Protein AF-A0A1C4U224-F1 (afdb_monomer)

Sequence (109 aa):
MACMLPIEDDALLGIRRSAVYRTAVWLARLANLVLLPVVVWGIVSVAQIAPTLPQPVFMGAWAVGCVTLVPAVVLFYRSGISFGRRGLTWVTDERVGNAVLRDVFWLRR

Structure (mmCIF, N/CA/C/O backbone):
data_AF-A0A1C4U224-F1
#
_entry.id   AF-A0A1C4U224-F1
#
loop_
_atom_site.group_PDB
_atom_site.id
_atom_site.type_symbol
_atom_site.label_atom_id
_atom_site.label_alt_id
_atom_site.label_comp_id
_atom_site.label_asym_id
_atom_site.label_entity_id
_atom_site.label_seq_id
_atom_site.pdbx_PDB_ins_code
_atom_site.Cartn_x
_atom_site.Cartn_y
_atom_site.Cartn_z
_atom_site.occupancy
_atom_site.B_iso_or_equiv
_atom_site.auth_seq_id
_atom_site.auth_comp_id
_atom_site.auth_asym_id
_atom_site.auth_atom_id
_atom_site.pdbx_PDB_model_num
ATOM 1 N N . MET A 1 1 ? 8.396 5.737 27.855 1.00 41.69 1 MET A N 1
ATOM 2 C CA . MET A 1 1 ? 8.343 4.554 26.971 1.00 41.69 1 MET A CA 1
ATOM 3 C C . MET A 1 1 ? 6.983 3.913 27.208 1.00 41.69 1 MET A C 1
ATOM 5 O O . MET A 1 1 ? 6.804 3.270 28.230 1.00 41.69 1 MET A O 1
ATOM 9 N N . ALA A 1 2 ? 5.978 4.242 26.392 1.00 41.16 2 ALA A N 1
ATOM 10 C CA . ALA A 1 2 ? 4.634 3.697 26.579 1.00 41.16 2 ALA A CA 1
ATOM 11 C C . ALA A 1 2 ? 4.631 2.260 26.048 1.00 41.16 2 ALA A C 1
ATOM 13 O O . ALA A 1 2 ? 4.871 2.043 24.861 1.00 41.16 2 ALA A O 1
ATOM 14 N N . CYS A 1 3 ? 4.443 1.293 26.943 1.00 49.09 3 CYS A N 1
ATOM 15 C CA . CYS A 1 3 ? 4.245 -0.098 26.569 1.00 49.09 3 CYS A CA 1
ATOM 16 C C . CYS A 1 3 ? 2.920 -0.169 25.798 1.00 49.09 3 CYS A C 1
ATOM 18 O O . CYS A 1 3 ? 1.870 0.141 26.359 1.00 49.09 3 CYS A O 1
ATOM 20 N N . MET A 1 4 ? 2.969 -0.475 24.501 1.00 56.19 4 MET A N 1
ATOM 21 C CA . MET A 1 4 ? 1.761 -0.768 23.731 1.00 56.19 4 MET A CA 1
ATOM 22 C C . MET A 1 4 ? 1.127 -2.012 24.344 1.00 56.19 4 MET A C 1
ATOM 24 O O . MET A 1 4 ? 1.725 -3.085 24.301 1.00 56.19 4 MET A O 1
ATOM 28 N N . LEU A 1 5 ? -0.047 -1.857 24.952 1.00 57.91 5 LEU A N 1
ATOM 29 C CA . LEU A 1 5 ? -0.824 -3.007 25.391 1.00 57.91 5 LEU A CA 1
ATOM 30 C C . LEU A 1 5 ? -1.227 -3.805 24.142 1.00 57.91 5 LEU A C 1
ATOM 32 O O . LEU A 1 5 ? -1.706 -3.190 23.181 1.00 57.91 5 LEU A O 1
ATOM 36 N N . PRO A 1 6 ? -0.998 -5.129 24.124 1.00 62.34 6 PRO A N 1
ATOM 37 C CA . PRO A 1 6 ? -1.362 -5.963 22.989 1.00 62.34 6 PRO A CA 1
ATOM 38 C C . PRO A 1 6 ? -2.868 -5.855 22.745 1.00 62.34 6 PRO A C 1
ATOM 40 O O . PRO A 1 6 ? -3.661 -5.891 23.687 1.00 62.34 6 PRO A O 1
ATOM 43 N N . ILE A 1 7 ? -3.258 -5.688 21.482 1.00 65.50 7 ILE A N 1
ATOM 44 C CA . ILE A 1 7 ? -4.676 -5.656 21.112 1.00 65.50 7 ILE A CA 1
ATOM 45 C C . ILE A 1 7 ? -5.231 -7.074 21.268 1.00 65.50 7 ILE A C 1
ATOM 47 O O . ILE A 1 7 ? -4.725 -8.017 20.662 1.00 65.50 7 ILE A O 1
ATOM 51 N N . GLU A 1 8 ? -6.269 -7.213 22.088 1.00 69.88 8 GLU A N 1
ATOM 52 C CA . GLU A 1 8 ? -6.993 -8.469 22.276 1.00 69.88 8 GLU A CA 1
ATOM 53 C C . GLU A 1 8 ? -7.704 -8.878 20.972 1.00 69.88 8 GLU A C 1
ATOM 55 O O . GLU A 1 8 ? -8.168 -8.023 20.208 1.00 69.88 8 GLU A O 1
ATOM 60 N N . ASP A 1 9 ? -7.780 -10.179 20.681 1.00 69.50 9 ASP A N 1
ATOM 61 C CA . ASP A 1 9 ? -8.248 -10.679 19.377 1.00 69.50 9 ASP A CA 1
ATOM 62 C C . ASP A 1 9 ? -9.691 -10.236 19.055 1.00 69.50 9 ASP A C 1
ATOM 64 O O . ASP A 1 9 ? -10.021 -9.939 17.901 1.00 69.50 9 ASP A O 1
ATOM 68 N N . ASP A 1 10 ? -10.533 -10.085 20.078 1.00 71.56 10 ASP A N 1
ATOM 69 C CA . ASP A 1 10 ? -11.901 -9.575 19.943 1.00 71.56 10 ASP A CA 1
ATOM 70 C C . ASP A 1 10 ? -11.940 -8.096 19.535 1.00 71.56 10 ASP A C 1
ATOM 72 O O . ASP A 1 10 ? -12.744 -7.694 18.684 1.00 71.56 10 ASP A O 1
ATOM 76 N N . ALA A 1 11 ? -11.019 -7.286 20.062 1.00 76.69 11 ALA A N 1
ATOM 77 C CA . ALA A 1 11 ? -10.870 -5.889 19.672 1.00 76.69 11 ALA A CA 1
ATOM 78 C C . ALA A 1 11 ? -10.379 -5.774 18.219 1.00 76.69 11 ALA A C 1
ATOM 80 O O . ALA A 1 11 ? -10.906 -4.966 17.449 1.00 76.69 11 ALA A O 1
ATOM 81 N N . LEU A 1 12 ? -9.452 -6.640 17.793 1.00 78.56 12 LEU A N 1
ATOM 82 C CA . LEU A 1 12 ? -9.013 -6.722 16.396 1.00 78.56 12 LEU A CA 1
ATOM 83 C C . LEU A 1 12 ? -10.179 -7.080 15.457 1.00 78.56 12 LEU A C 1
ATOM 85 O O . LEU A 1 12 ? -10.340 -6.471 14.394 1.00 78.56 12 LEU A O 1
ATOM 89 N N . LEU A 1 13 ? -11.014 -8.055 15.829 1.00 80.31 13 LEU A N 1
ATOM 90 C CA . LEU A 1 13 ? -12.198 -8.427 15.049 1.00 80.31 13 LEU A CA 1
ATOM 91 C C . LEU A 1 13 ? -13.209 -7.278 14.961 1.00 80.31 13 LEU A C 1
ATOM 93 O O . LEU A 1 13 ? -13.781 -7.060 13.888 1.00 80.31 13 LEU A O 1
ATOM 97 N N . GLY A 1 14 ? -13.394 -6.522 16.046 1.00 82.19 14 GLY A N 1
ATOM 98 C CA . GLY A 1 14 ? -14.194 -5.298 16.061 1.00 82.19 14 GLY A CA 1
ATOM 99 C C . GLY A 1 14 ? -13.691 -4.264 15.050 1.00 82.19 14 GLY A C 1
ATOM 100 O O . GLY A 1 14 ? -14.457 -3.805 14.198 1.00 82.19 14 GLY A O 1
ATOM 101 N N . ILE A 1 15 ? -12.385 -3.981 15.060 1.00 82.88 15 ILE A N 1
ATOM 102 C CA . ILE A 1 15 ? -11.735 -3.053 14.119 1.00 82.88 15 ILE A CA 1
ATOM 103 C C . ILE A 1 15 ? -11.940 -3.520 12.671 1.00 82.88 15 ILE A C 1
ATOM 105 O O . ILE A 1 15 ? -12.390 -2.742 11.827 1.00 82.88 15 ILE A O 1
ATOM 109 N N . ARG A 1 16 ? -11.702 -4.807 12.380 1.00 84.81 16 ARG A N 1
ATOM 110 C CA . ARG A 1 16 ? -11.822 -5.382 11.023 1.00 84.81 16 ARG A CA 1
ATOM 111 C C . ARG A 1 16 ? -13.250 -5.388 10.470 1.00 84.81 16 ARG A C 1
ATOM 113 O O . ARG A 1 16 ? -13.452 -5.423 9.252 1.00 84.81 16 ARG A O 1
ATOM 120 N N . ARG A 1 17 ? -14.262 -5.367 11.341 1.00 86.31 17 ARG A N 1
ATOM 121 C CA . ARG A 1 17 ? -15.672 -5.252 10.938 1.00 86.31 17 ARG A CA 1
ATOM 122 C C . ARG A 1 17 ? -16.069 -3.820 10.585 1.00 86.31 17 ARG A C 1
ATOM 124 O O . ARG A 1 17 ? -17.043 -3.652 9.853 1.00 86.31 17 ARG A O 1
ATOM 131 N N . SER A 1 18 ? -15.323 -2.816 11.045 1.00 89.62 18 SER A N 1
ATOM 132 C CA . SER A 1 18 ? -15.638 -1.414 10.778 1.00 89.62 18 SER A CA 1
ATOM 133 C C . SER A 1 18 ? -15.558 -1.076 9.284 1.00 89.62 18 SER A C 1
ATOM 135 O O . SER A 1 18 ? -14.675 -1.537 8.554 1.00 89.62 18 SER A O 1
ATOM 137 N N . ALA A 1 19 ? -16.475 -0.223 8.820 1.00 90.38 19 ALA A N 1
ATOM 138 C CA . ALA A 1 19 ? -16.439 0.293 7.452 1.00 90.38 19 ALA A CA 1
ATOM 139 C C . ALA A 1 19 ? -15.148 1.086 7.188 1.00 90.38 19 ALA A C 1
ATOM 141 O O . ALA A 1 19 ? -14.560 0.965 6.120 1.00 90.38 19 ALA A O 1
ATOM 142 N N . VAL A 1 20 ? -14.667 1.826 8.193 1.00 91.50 20 VAL A N 1
ATOM 143 C CA . VAL A 1 20 ? -13.433 2.622 8.129 1.00 91.50 20 VAL A CA 1
ATOM 144 C C . VAL A 1 20 ? -12.221 1.741 7.820 1.00 91.50 20 VAL A C 1
ATOM 146 O O . VAL A 1 20 ? -11.471 2.046 6.894 1.00 91.50 20 VAL A O 1
ATOM 149 N N . TYR A 1 21 ? -12.062 0.621 8.533 1.00 90.38 21 TYR A N 1
ATOM 150 C CA . TYR A 1 21 ? -10.977 -0.328 8.279 1.00 90.38 21 TYR A CA 1
ATOM 151 C C . TYR A 1 21 ? -11.065 -0.929 6.875 1.00 90.38 21 TYR A C 1
ATOM 153 O O . TYR A 1 21 ? -10.071 -0.994 6.158 1.00 90.38 21 TYR A O 1
ATOM 161 N N . ARG A 1 22 ? -12.264 -1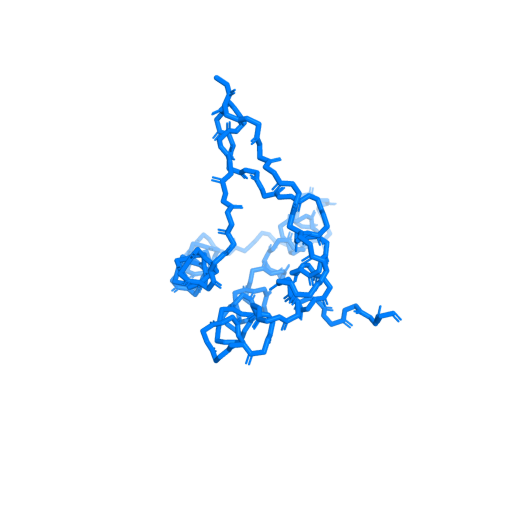.332 6.438 1.00 91.00 22 ARG A N 1
ATOM 162 C CA . ARG A 1 22 ? -12.456 -1.904 5.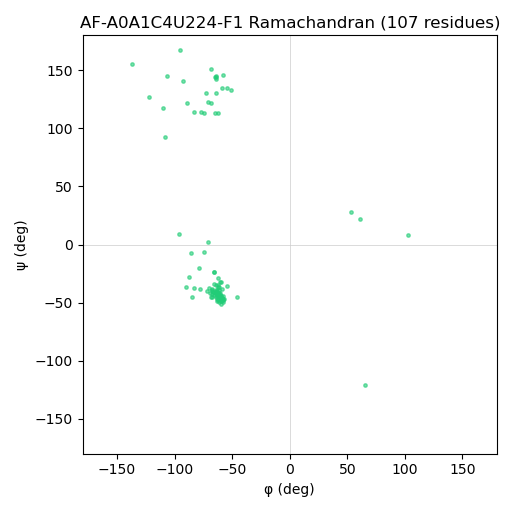096 1.00 91.00 22 ARG A CA 1
ATOM 163 C C . ARG A 1 22 ? -12.103 -0.905 3.997 1.00 91.00 22 ARG A C 1
ATOM 165 O O . ARG A 1 22 ? -11.445 -1.287 3.033 1.00 91.00 22 ARG A O 1
ATOM 172 N N . THR A 1 23 ? -12.487 0.361 4.150 1.00 92.94 23 THR A N 1
ATOM 173 C CA . THR A 1 23 ? -12.107 1.434 3.219 1.00 92.94 23 THR A CA 1
ATOM 174 C C . THR A 1 23 ? -10.596 1.658 3.214 1.00 92.94 23 THR A C 1
ATOM 176 O O . THR A 1 23 ? -10.009 1.806 2.144 1.00 92.94 23 THR A O 1
ATOM 179 N N . ALA A 1 24 ? -9.946 1.614 4.382 1.00 92.31 24 ALA A N 1
ATOM 180 C CA . ALA A 1 24 ? -8.490 1.703 4.484 1.00 92.31 24 ALA A CA 1
ATOM 181 C C . ALA A 1 24 ? -7.793 0.563 3.722 1.00 92.31 24 ALA A C 1
ATOM 183 O O . ALA A 1 24 ? -6.888 0.812 2.928 1.00 92.31 24 ALA A O 1
ATOM 184 N N . VAL A 1 25 ? -8.266 -0.678 3.890 1.00 92.75 25 VAL A N 1
ATOM 185 C CA . VAL A 1 25 ? -7.763 -1.848 3.150 1.00 92.75 25 VAL A CA 1
ATOM 186 C C . VAL A 1 25 ? -7.967 -1.683 1.645 1.00 92.75 25 VAL A C 1
ATOM 188 O O . VAL A 1 25 ? -7.056 -1.971 0.872 1.00 92.75 25 VAL A O 1
ATOM 191 N N . TRP A 1 26 ? -9.130 -1.197 1.206 1.00 93.31 26 TRP A N 1
ATOM 192 C CA . TRP A 1 26 ? -9.391 -0.943 -0.214 1.00 93.31 26 TRP A CA 1
ATOM 193 C C . TRP A 1 26 ? -8.439 0.091 -0.814 1.00 93.31 26 TRP A C 1
ATOM 195 O O . TRP A 1 26 ? -7.891 -0.141 -1.890 1.00 93.31 26 TRP A O 1
ATOM 205 N N . LEU A 1 27 ? -8.188 1.196 -0.116 1.00 92.50 27 LEU A N 1
ATOM 206 C CA . LEU A 1 27 ? -7.240 2.212 -0.572 1.00 92.50 27 LEU A CA 1
ATOM 207 C C . LEU A 1 27 ? -5.798 1.695 -0.588 1.00 92.50 27 LEU A C 1
ATOM 209 O O . LEU A 1 27 ? -5.079 1.936 -1.553 1.00 92.50 27 LEU A O 1
ATOM 213 N N . ALA A 1 28 ? -5.391 0.929 0.426 1.00 91.88 28 ALA A N 1
ATOM 214 C CA . ALA A 1 28 ? -4.074 0.295 0.454 1.00 91.88 28 ALA A CA 1
ATOM 215 C C . ALA A 1 28 ? -3.891 -0.709 -0.700 1.00 91.88 28 ALA A C 1
ATOM 217 O O . ALA A 1 28 ? -2.821 -0.776 -1.302 1.00 91.88 28 ALA A O 1
ATOM 218 N N . ARG A 1 29 ? -4.945 -1.445 -1.072 1.00 92.88 29 ARG A N 1
ATOM 219 C CA . ARG A 1 29 ? -4.945 -2.314 -2.260 1.00 92.88 29 ARG A CA 1
ATOM 220 C C . ARG A 1 29 ? -4.778 -1.522 -3.552 1.00 92.88 29 ARG A C 1
ATOM 222 O O . ARG A 1 29 ? -3.978 -1.917 -4.394 1.00 92.88 29 ARG A O 1
ATOM 229 N N . LEU A 1 30 ? -5.494 -0.406 -3.706 1.00 91.06 30 LEU A N 1
ATOM 230 C CA . LEU A 1 30 ? -5.341 0.473 -4.870 1.00 91.06 30 LEU A CA 1
ATOM 231 C C . LEU A 1 30 ? -3.920 1.040 -4.961 1.00 91.06 30 LEU A C 1
ATOM 233 O O . LEU A 1 30 ? -3.324 1.006 -6.034 1.00 91.06 30 LEU A O 1
ATOM 237 N N . ALA A 1 31 ? -3.352 1.477 -3.835 1.00 91.25 31 ALA A N 1
ATOM 238 C CA . ALA A 1 31 ? -1.967 1.928 -3.779 1.00 91.25 31 ALA A CA 1
ATOM 239 C C . ALA A 1 31 ? -1.001 0.825 -4.233 1.00 91.25 31 ALA A C 1
ATOM 241 O O . ALA A 1 31 ? -0.124 1.074 -5.055 1.00 91.25 31 ALA A O 1
ATOM 242 N N . ASN A 1 32 ? -1.201 -0.411 -3.768 1.00 90.38 32 ASN A N 1
ATOM 243 C CA . ASN A 1 32 ? -0.380 -1.551 -4.169 1.00 90.38 32 ASN A CA 1
ATOM 244 C C . ASN A 1 32 ? -0.497 -1.885 -5.657 1.00 90.38 32 ASN A C 1
ATOM 246 O O . ASN A 1 32 ? 0.515 -2.202 -6.274 1.00 90.38 32 ASN A O 1
ATOM 250 N N . LEU A 1 33 ? -1.693 -1.798 -6.245 1.00 89.50 33 LEU A N 1
ATOM 251 C CA . LEU A 1 33 ? -1.880 -2.030 -7.682 1.00 89.50 33 LEU A CA 1
ATOM 252 C C . LEU A 1 33 ? -1.069 -1.049 -8.535 1.00 89.50 33 LEU A C 1
ATOM 254 O O . LEU A 1 33 ? -0.602 -1.420 -9.607 1.00 89.50 33 LEU A O 1
ATOM 258 N N . VAL A 1 34 ? -0.876 0.178 -8.051 1.00 88.81 34 VAL A N 1
ATOM 259 C CA . VAL A 1 34 ? -0.080 1.198 -8.742 1.00 88.81 34 VAL A CA 1
ATOM 260 C C . VAL A 1 34 ? 1.411 1.053 -8.429 1.00 88.81 34 VAL A C 1
ATOM 262 O O . VAL A 1 34 ? 2.241 1.118 -9.333 1.00 88.81 34 VAL A O 1
ATOM 265 N N . LEU A 1 35 ? 1.768 0.847 -7.160 1.00 89.75 35 LEU A N 1
ATOM 266 C CA . LEU A 1 35 ? 3.157 0.892 -6.700 1.00 89.75 35 LEU A CA 1
ATOM 267 C C . LEU A 1 35 ? 3.921 -0.418 -6.918 1.00 89.75 35 LEU A C 1
ATOM 269 O O . LEU A 1 35 ? 5.100 -0.363 -7.258 1.00 89.75 35 LEU A O 1
ATOM 273 N N . LEU A 1 36 ? 3.296 -1.592 -6.756 1.00 90.19 36 LEU A N 1
ATOM 274 C CA . LEU A 1 36 ? 4.002 -2.874 -6.901 1.00 90.19 36 LEU A CA 1
ATOM 275 C C . LEU A 1 36 ? 4.624 -3.053 -8.290 1.00 90.19 36 LEU A C 1
ATOM 277 O O . LEU A 1 36 ? 5.807 -3.392 -8.340 1.00 90.19 36 LEU A O 1
ATOM 281 N N . PRO A 1 37 ? 3.914 -2.797 -9.410 1.00 90.31 37 PRO A N 1
ATOM 282 C CA . PRO A 1 37 ? 4.524 -2.908 -10.732 1.00 90.31 37 PRO A CA 1
ATOM 283 C C . PRO A 1 37 ? 5.731 -1.984 -10.890 1.00 90.31 37 PRO A C 1
ATOM 285 O O . PRO A 1 37 ? 6.731 -2.381 -11.474 1.00 90.31 37 PRO A O 1
ATOM 288 N N . VAL A 1 38 ? 5.666 -0.775 -10.327 1.00 90.94 38 VAL A N 1
ATOM 289 C CA . VAL A 1 38 ? 6.740 0.227 -10.405 1.00 90.94 38 VAL A CA 1
ATOM 290 C C . VAL A 1 38 ? 7.955 -0.209 -9.591 1.00 90.94 38 VAL A C 1
ATOM 292 O O . VAL A 1 38 ? 9.083 -0.082 -10.063 1.00 90.94 38 VAL A O 1
ATOM 295 N N . VAL A 1 39 ? 7.740 -0.767 -8.396 1.00 90.06 39 VAL A N 1
ATOM 296 C CA . VAL A 1 39 ? 8.811 -1.326 -7.558 1.00 90.06 39 VAL A CA 1
ATOM 297 C C . VAL A 1 39 ? 9.474 -2.513 -8.255 1.00 90.06 39 VAL A C 1
ATOM 299 O O . VAL A 1 39 ? 10.698 -2.544 -8.370 1.00 90.06 39 VAL A O 1
ATOM 302 N N . VAL A 1 40 ? 8.681 -3.458 -8.771 1.00 92.25 40 VAL A N 1
ATOM 303 C CA . VAL A 1 40 ? 9.191 -4.621 -9.514 1.00 92.25 40 VAL A CA 1
ATOM 304 C C . VAL A 1 40 ? 9.965 -4.165 -10.748 1.00 92.25 40 VAL A C 1
ATOM 306 O O . VAL A 1 40 ? 11.092 -4.606 -10.959 1.00 92.25 40 VAL A O 1
ATOM 309 N N . TRP A 1 41 ? 9.416 -3.231 -11.525 1.00 92.19 41 TRP A N 1
ATOM 310 C CA . TRP A 1 41 ? 10.093 -2.681 -12.696 1.00 92.19 41 TRP A CA 1
ATOM 311 C C . TRP A 1 41 ? 11.411 -2.001 -12.330 1.00 92.19 41 TRP A C 1
ATOM 313 O O . TRP A 1 41 ? 12.413 -2.198 -13.015 1.00 92.19 41 TRP A O 1
ATOM 323 N N . GLY A 1 42 ? 11.442 -1.240 -11.232 1.00 89.44 42 GLY A N 1
ATOM 324 C CA . GLY A 1 42 ? 12.660 -0.627 -10.709 1.00 89.44 42 GLY A CA 1
ATOM 325 C C . GLY A 1 42 ? 13.749 -1.659 -10.418 1.00 89.44 42 GLY A C 1
ATOM 326 O O . GLY A 1 42 ? 14.879 -1.496 -10.870 1.00 89.44 42 GLY A O 1
ATOM 327 N N . ILE A 1 43 ? 13.402 -2.759 -9.745 1.00 91.12 43 ILE A N 1
ATOM 328 C CA . ILE A 1 43 ? 14.333 -3.857 -9.438 1.00 91.12 43 ILE A CA 1
ATOM 329 C C . ILE A 1 43 ? 14.863 -4.507 -10.725 1.00 91.12 43 ILE A C 1
ATOM 331 O O . ILE A 1 43 ? 16.071 -4.681 -10.881 1.00 91.12 43 ILE A O 1
ATOM 335 N N . VAL A 1 44 ? 13.974 -4.823 -11.669 1.00 94.44 44 VAL A N 1
ATOM 336 C CA . VAL A 1 44 ? 14.329 -5.434 -12.962 1.00 94.44 44 VAL A CA 1
ATOM 337 C C . VAL A 1 44 ? 15.207 -4.493 -13.800 1.00 94.44 44 VAL A C 1
ATOM 339 O O . VAL A 1 44 ? 16.136 -4.946 -14.471 1.00 94.44 44 VAL A O 1
ATOM 342 N N . SER A 1 45 ? 14.970 -3.181 -13.713 1.00 92.19 45 SER A N 1
ATOM 343 C CA . SER A 1 45 ? 15.792 -2.163 -14.380 1.00 92.19 45 SER A CA 1
ATOM 344 C C . SER A 1 45 ? 17.196 -2.079 -13.785 1.00 92.19 45 SER A C 1
ATOM 346 O O . SER A 1 45 ? 18.180 -2.020 -14.517 1.00 92.19 45 SER A O 1
ATOM 348 N N . VAL A 1 46 ? 17.314 -2.124 -12.453 1.00 92.19 46 VAL A N 1
ATOM 349 C CA . VAL A 1 46 ? 18.615 -2.156 -11.761 1.00 92.19 46 VAL A CA 1
ATOM 350 C C . VAL A 1 46 ? 19.405 -3.407 -12.146 1.00 92.19 46 VAL A C 1
ATOM 352 O O . VAL A 1 46 ? 20.605 -3.315 -12.396 1.00 92.19 46 VAL A O 1
ATOM 355 N N . ALA A 1 47 ? 18.725 -4.548 -12.284 1.00 94.19 47 ALA A N 1
ATOM 356 C CA . ALA A 1 47 ? 19.310 -5.801 -12.756 1.00 94.19 47 ALA A CA 1
ATOM 357 C C . ALA A 1 47 ? 19.673 -5.808 -14.258 1.00 94.19 47 ALA A C 1
ATOM 359 O O . ALA A 1 47 ? 20.130 -6.833 -14.754 1.00 94.19 47 ALA A O 1
ATOM 360 N N . GLN A 1 48 ? 19.483 -4.694 -14.981 1.00 93.12 48 GLN A N 1
ATOM 361 C CA . GLN A 1 48 ? 19.749 -4.555 -16.421 1.00 93.12 48 GLN A CA 1
ATOM 362 C C . GLN A 1 48 ? 18.915 -5.497 -17.312 1.00 93.12 48 GLN A C 1
ATOM 364 O O . GLN A 1 48 ? 19.285 -5.772 -18.450 1.00 93.12 48 GLN A O 1
ATOM 369 N N . ILE A 1 49 ? 17.778 -5.991 -16.811 1.00 94.88 49 ILE A N 1
ATOM 370 C CA . ILE A 1 49 ? 16.874 -6.887 -17.554 1.00 94.88 49 ILE A CA 1
ATOM 371 C C . ILE A 1 49 ? 15.855 -6.077 -18.377 1.00 94.88 49 ILE A C 1
ATOM 373 O O . ILE A 1 49 ? 15.377 -6.538 -19.411 1.00 94.88 49 ILE A O 1
ATOM 377 N N . ALA A 1 50 ? 15.522 -4.861 -17.933 1.00 91.31 50 ALA A N 1
ATOM 378 C CA . ALA A 1 50 ? 14.578 -3.960 -18.591 1.00 91.31 50 ALA A CA 1
ATOM 379 C C . ALA A 1 50 ? 15.107 -2.514 -18.597 1.00 91.31 50 ALA A C 1
ATOM 381 O O . ALA A 1 50 ? 15.904 -2.152 -17.729 1.00 91.31 50 ALA A O 1
ATOM 382 N N . PRO A 1 51 ? 14.668 -1.661 -19.540 1.00 92.31 51 PRO A N 1
ATOM 383 C CA . PRO A 1 51 ? 15.011 -0.244 -19.516 1.00 92.31 51 PRO A CA 1
ATOM 384 C C . PRO A 1 51 ? 14.340 0.469 -18.337 1.00 92.31 51 PRO A C 1
ATOM 386 O O . PRO A 1 51 ? 13.238 0.114 -17.912 1.00 92.31 51 PRO A O 1
ATOM 389 N N . THR A 1 52 ? 14.979 1.526 -17.842 1.00 91.25 52 THR A N 1
ATOM 390 C CA . THR A 1 52 ? 14.408 2.376 -16.795 1.00 91.25 52 THR A CA 1
ATOM 391 C C . THR A 1 52 ? 13.143 3.085 -17.283 1.00 91.25 52 THR A C 1
ATOM 393 O O . THR A 1 52 ? 13.035 3.495 -18.440 1.00 91.25 52 THR A O 1
ATOM 396 N N . LEU A 1 53 ? 12.163 3.246 -16.388 1.00 89.06 53 LEU A N 1
ATOM 397 C CA . LEU A 1 53 ? 10.977 4.049 -16.685 1.00 89.06 53 LEU A CA 1
ATOM 398 C C . LEU A 1 53 ? 11.375 5.515 -16.902 1.00 89.06 53 LEU A C 1
ATOM 400 O O . LEU A 1 53 ? 12.239 6.024 -16.181 1.00 89.06 53 LEU A O 1
ATOM 404 N N . PRO A 1 54 ? 10.693 6.238 -17.809 1.00 93.00 54 PRO A N 1
ATOM 405 C CA . PRO A 1 54 ? 10.831 7.682 -17.884 1.00 93.00 54 PRO A CA 1
ATOM 406 C C . PRO A 1 54 ? 10.543 8.315 -16.518 1.00 93.00 54 PRO A C 1
ATOM 408 O O . PRO A 1 54 ? 9.534 8.001 -15.879 1.00 93.00 54 PRO A O 1
ATOM 411 N N . GLN A 1 55 ? 11.393 9.250 -16.092 1.00 90.19 55 GLN A N 1
ATOM 412 C CA . GLN A 1 55 ? 11.251 9.968 -14.822 1.00 90.19 55 GLN A CA 1
ATOM 413 C C . GLN A 1 55 ? 9.826 10.489 -14.533 1.00 90.19 55 GLN A C 1
ATOM 415 O O . GLN A 1 55 ? 9.361 10.282 -13.409 1.00 90.19 55 GLN A O 1
ATOM 420 N N . PRO A 1 56 ? 9.088 11.113 -15.479 1.00 91.50 56 PRO A N 1
ATOM 421 C CA . PRO A 1 56 ? 7.728 11.575 -15.196 1.00 91.50 56 PRO A CA 1
ATOM 422 C C . PRO A 1 56 ? 6.748 10.429 -14.918 1.00 91.50 56 PRO A C 1
ATOM 424 O O . PRO A 1 56 ? 5.868 10.579 -14.075 1.00 91.50 56 PRO A O 1
ATOM 427 N N . VAL A 1 57 ? 6.912 9.273 -15.570 1.00 89.94 57 VAL A N 1
ATOM 428 C CA . VAL A 1 57 ? 6.065 8.090 -15.344 1.00 89.94 57 VAL A CA 1
ATOM 429 C C . VAL A 1 57 ? 6.329 7.516 -13.956 1.00 89.94 57 VAL A C 1
ATOM 431 O O . VAL A 1 57 ? 5.392 7.241 -13.209 1.00 89.94 57 VAL A O 1
ATOM 434 N N . PHE A 1 58 ? 7.606 7.401 -13.584 1.00 88.75 58 PHE A N 1
ATOM 435 C CA . PHE A 1 58 ? 8.005 6.950 -12.254 1.00 88.75 58 PHE A CA 1
ATOM 436 C C . PHE A 1 58 ? 7.454 7.875 -11.158 1.00 88.75 58 PHE A C 1
ATOM 438 O O . PHE A 1 58 ? 6.785 7.412 -10.236 1.00 88.75 58 PHE A O 1
ATOM 445 N N . MET A 1 59 ? 7.668 9.188 -11.286 1.00 91.31 59 MET A N 1
ATOM 446 C CA . MET A 1 59 ? 7.173 10.176 -10.320 1.00 91.31 59 MET A CA 1
ATOM 447 C C . MET A 1 59 ? 5.644 10.218 -10.260 1.00 91.31 59 MET A C 1
ATOM 449 O O . MET A 1 59 ? 5.076 10.293 -9.172 1.00 91.31 59 MET A O 1
ATOM 453 N N . GLY A 1 60 ? 4.967 10.128 -11.408 1.00 92.38 60 GLY A N 1
ATOM 454 C CA . GLY A 1 60 ? 3.508 10.090 -11.480 1.00 92.38 60 GLY A CA 1
ATOM 455 C C . GLY A 1 60 ? 2.923 8.884 -10.748 1.00 92.38 60 GLY A C 1
ATOM 456 O O . GLY A 1 60 ? 1.982 9.033 -9.971 1.00 92.38 60 GLY A O 1
ATOM 457 N N . ALA A 1 61 ? 3.520 7.702 -10.918 1.00 89.56 61 ALA A N 1
ATOM 458 C CA . ALA A 1 61 ? 3.080 6.505 -10.211 1.00 89.56 61 ALA A CA 1
ATOM 459 C C . ALA A 1 61 ? 3.269 6.618 -8.690 1.00 89.56 61 ALA A C 1
ATOM 461 O O . ALA A 1 61 ? 2.369 6.255 -7.931 1.00 89.56 61 ALA A O 1
ATOM 462 N N . TRP A 1 62 ? 4.392 7.188 -8.237 1.00 89.44 62 TRP A N 1
ATOM 463 C CA . TRP A 1 62 ? 4.605 7.487 -6.819 1.00 89.44 62 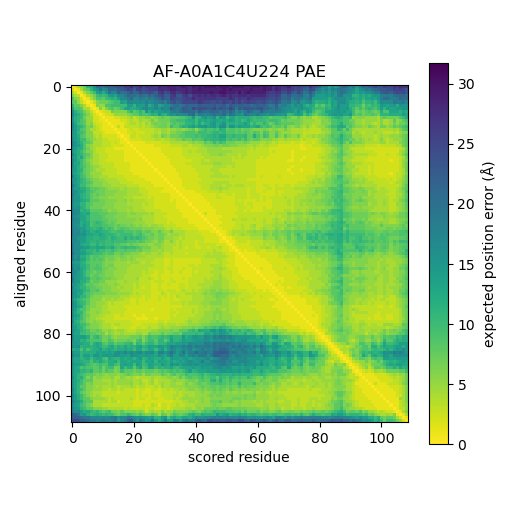TRP A CA 1
ATOM 464 C C . TRP A 1 62 ? 3.591 8.489 -6.276 1.00 89.44 62 TRP A C 1
ATOM 466 O O . TRP A 1 62 ? 3.046 8.269 -5.198 1.00 89.44 62 TRP A O 1
ATOM 476 N N . ALA A 1 63 ? 3.286 9.553 -7.019 1.00 91.50 63 ALA A N 1
ATOM 477 C CA . ALA A 1 63 ? 2.286 10.534 -6.612 1.00 91.50 63 ALA A CA 1
ATOM 478 C C . ALA A 1 63 ? 0.901 9.888 -6.439 1.00 91.50 63 ALA A C 1
ATOM 480 O O . ALA A 1 63 ? 0.271 10.060 -5.395 1.00 91.50 63 ALA A O 1
ATOM 481 N N . VAL A 1 64 ? 0.454 9.085 -7.409 1.00 91.25 64 VAL A N 1
ATOM 482 C CA . VAL A 1 64 ? -0.828 8.360 -7.334 1.00 91.25 64 VAL A CA 1
ATOM 483 C C . VAL A 1 64 ? -0.835 7.359 -6.172 1.00 91.25 64 VAL A C 1
ATOM 485 O O . VAL A 1 64 ? -1.809 7.279 -5.416 1.00 91.25 64 VAL A O 1
ATOM 488 N N . GLY A 1 65 ? 0.265 6.629 -5.982 1.00 89.88 65 GLY A N 1
ATOM 489 C CA . GLY A 1 65 ? 0.432 5.723 -4.850 1.00 89.88 65 GLY A CA 1
ATOM 490 C C . GLY A 1 65 ? 0.349 6.447 -3.506 1.00 89.88 65 GLY A C 1
ATOM 491 O O . GLY A 1 65 ? -0.375 6.015 -2.618 1.00 89.88 65 GLY A O 1
ATOM 492 N N . CYS A 1 66 ? 1.003 7.598 -3.360 1.00 88.31 66 CYS A N 1
ATOM 493 C CA . CYS A 1 66 ? 0.940 8.405 -2.141 1.00 88.31 66 CYS A CA 1
ATOM 494 C C . CYS A 1 66 ? -0.465 8.964 -1.879 1.00 88.31 66 CYS A C 1
ATOM 496 O O . CYS A 1 66 ? -0.936 8.918 -0.743 1.00 88.31 66 CYS A O 1
ATOM 498 N N . VAL A 1 67 ? -1.163 9.442 -2.915 1.00 91.94 67 VAL A N 1
ATOM 499 C CA . VAL A 1 67 ? -2.536 9.971 -2.797 1.00 91.94 67 VAL A CA 1
ATOM 500 C C . VAL A 1 67 ? -3.525 8.901 -2.334 1.00 91.94 67 VAL A C 1
ATOM 502 O O . VAL A 1 67 ? -4.500 9.220 -1.662 1.00 91.94 67 VAL A O 1
ATOM 505 N N . THR A 1 68 ? -3.271 7.629 -2.636 1.00 89.44 68 THR A N 1
ATOM 506 C CA . THR A 1 68 ? -4.110 6.512 -2.174 1.00 89.44 68 THR A CA 1
ATOM 507 C C . THR A 1 68 ? -3.647 5.947 -0.827 1.00 89.44 68 THR A C 1
ATOM 509 O O . THR A 1 68 ? -4.476 5.629 0.028 1.00 89.44 68 THR A O 1
ATOM 512 N N . LEU A 1 69 ? -2.337 5.892 -0.578 1.00 88.75 69 LEU A N 1
ATOM 513 C CA . LEU A 1 69 ? -1.754 5.306 0.629 1.00 88.75 69 LEU A CA 1
ATOM 514 C C . LEU A 1 69 ? -1.858 6.218 1.859 1.00 88.75 69 LEU A C 1
ATOM 516 O O . LEU A 1 69 ? -2.148 5.731 2.950 1.00 88.75 69 LEU A O 1
ATOM 520 N N . VAL A 1 70 ? -1.680 7.535 1.714 1.00 89.75 70 VAL A N 1
ATOM 521 C CA . VAL A 1 70 ? -1.763 8.472 2.851 1.00 89.75 70 VAL A CA 1
ATOM 522 C C . VAL A 1 70 ? -3.157 8.456 3.497 1.00 89.75 70 VAL A C 1
ATOM 524 O O . VAL A 1 70 ? -3.239 8.259 4.714 1.00 89.75 70 VAL A O 1
ATOM 527 N N . PRO A 1 71 ? -4.272 8.564 2.746 1.00 89.25 71 PRO A N 1
ATOM 528 C CA . PRO A 1 71 ? -5.603 8.428 3.330 1.00 89.25 71 PRO A CA 1
ATOM 529 C C . PRO A 1 71 ? -5.852 7.042 3.931 1.00 89.25 71 PRO A C 1
ATOM 531 O O . PRO A 1 71 ? -6.506 6.950 4.969 1.00 89.25 71 PRO A O 1
ATOM 534 N N . ALA A 1 72 ? -5.302 5.971 3.343 1.00 90.56 72 ALA A N 1
ATOM 535 C CA . ALA A 1 72 ? -5.400 4.628 3.914 1.00 90.56 72 ALA A CA 1
ATOM 536 C C . ALA A 1 72 ? -4.789 4.572 5.324 1.00 90.56 72 ALA A C 1
ATOM 538 O O . ALA A 1 72 ? -5.432 4.082 6.250 1.00 90.56 72 ALA A O 1
ATOM 539 N N . VAL A 1 73 ? -3.594 5.141 5.515 1.00 87.69 73 VAL A N 1
ATOM 540 C CA . VAL A 1 73 ? -2.923 5.210 6.826 1.00 87.69 73 VAL A CA 1
ATOM 541 C C . VAL A 1 73 ? -3.752 6.006 7.837 1.00 87.69 73 VAL A C 1
ATOM 543 O O . VAL A 1 73 ? -3.935 5.564 8.973 1.00 87.69 73 VAL A O 1
ATOM 546 N N . VAL A 1 74 ? -4.315 7.145 7.425 1.00 88.94 74 VAL A N 1
ATOM 547 C CA . VAL A 1 74 ? -5.190 7.953 8.291 1.00 88.94 74 VAL A CA 1
ATOM 548 C C . VAL A 1 74 ? -6.438 7.169 8.707 1.00 88.94 74 VAL A C 1
ATOM 550 O O . VAL A 1 74 ? -6.842 7.222 9.869 1.00 88.94 74 VAL A O 1
ATOM 553 N N . LEU A 1 75 ? -7.048 6.419 7.787 1.00 90.31 75 LEU A N 1
ATOM 554 C CA . LEU A 1 75 ? -8.221 5.597 8.087 1.00 90.31 75 LEU A CA 1
ATOM 555 C C . LEU A 1 75 ? -7.875 4.401 8.977 1.00 90.31 75 LEU A C 1
ATOM 557 O O . LEU A 1 75 ? -8.642 4.097 9.886 1.00 90.31 75 LEU A O 1
ATOM 561 N N . PHE A 1 76 ? -6.712 3.771 8.795 1.00 88.75 76 PHE A N 1
ATOM 562 C CA . PHE A 1 76 ? -6.223 2.742 9.713 1.00 8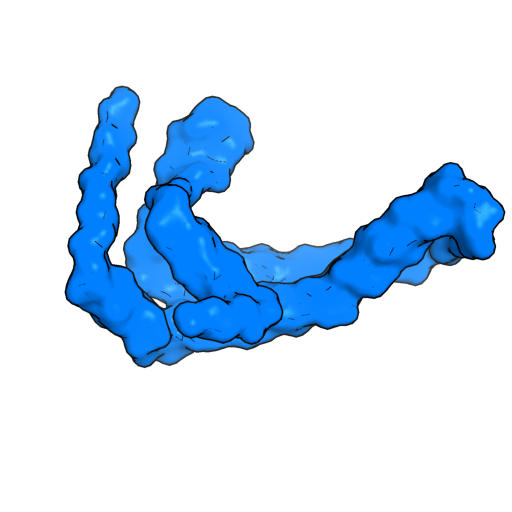8.75 76 PHE A CA 1
ATOM 563 C C . PHE A 1 76 ? -6.080 3.288 11.136 1.00 88.75 76 PHE A C 1
ATOM 565 O O . PHE A 1 76 ? -6.614 2.689 12.071 1.00 88.75 76 PHE A O 1
ATOM 572 N N . TYR A 1 77 ? -5.478 4.468 11.298 1.00 84.88 77 TYR A N 1
ATOM 573 C CA . TYR A 1 77 ? -5.386 5.126 12.602 1.00 84.88 77 TYR A CA 1
ATOM 574 C C . TYR A 1 77 ? -6.771 5.418 13.198 1.00 84.88 77 TYR A C 1
ATOM 576 O O . TYR A 1 77 ? -7.048 5.079 14.347 1.00 84.88 77 TYR A O 1
ATOM 584 N N . ARG A 1 78 ? -7.692 5.967 12.394 1.00 85.81 78 ARG A N 1
ATOM 585 C CA . ARG A 1 78 ? -9.074 6.239 12.829 1.00 85.81 78 ARG A CA 1
ATOM 586 C C . ARG A 1 78 ? -9.888 4.984 13.133 1.00 85.81 78 ARG A C 1
ATOM 588 O O . ARG A 1 78 ? -10.850 5.071 13.885 1.00 85.81 78 ARG A O 1
ATOM 595 N N . SER A 1 79 ? -9.523 3.836 12.567 1.00 84.62 79 SER A N 1
ATOM 596 C CA . SER A 1 79 ? -10.193 2.563 12.845 1.00 84.62 79 SER A CA 1
ATOM 597 C C . SER A 1 79 ? -9.839 1.975 14.213 1.00 84.62 79 SER A C 1
ATOM 599 O O . SER A 1 79 ? -10.461 0.998 14.611 1.00 84.62 79 SER A O 1
ATOM 601 N N . GLY A 1 80 ? -8.886 2.571 14.940 1.00 80.31 80 GLY A N 1
ATOM 602 C CA . GLY A 1 80 ? -8.455 2.106 16.260 1.00 80.31 80 GLY A CA 1
ATOM 603 C C . GLY A 1 80 ? -7.127 1.349 16.251 1.00 80.31 80 GLY A C 1
ATOM 604 O O . GLY A 1 80 ? -6.737 0.800 17.277 1.00 80.31 80 GLY A O 1
ATOM 605 N N . ILE A 1 81 ? -6.408 1.325 15.121 1.00 80.12 81 ILE A N 1
ATOM 606 C CA . ILE A 1 81 ? -5.053 0.770 15.072 1.00 80.12 81 ILE A CA 1
ATOM 607 C C . ILE A 1 81 ? -4.108 1.753 15.749 1.00 80.12 81 ILE A C 1
ATOM 609 O O . ILE A 1 81 ? -3.868 2.859 15.258 1.00 80.12 81 ILE A O 1
ATOM 613 N N . SER A 1 82 ? -3.552 1.335 16.881 1.00 72.50 82 SER A N 1
ATOM 614 C CA . SER A 1 82 ? -2.507 2.085 17.550 1.00 72.50 82 SER A CA 1
ATOM 615 C C . SER A 1 82 ? -1.202 1.957 16.756 1.00 72.50 82 SER A C 1
ATOM 617 O O . SER A 1 82 ? -0.763 0.865 16.381 1.00 72.50 82 SER A O 1
ATOM 619 N N . PHE A 1 83 ? -0.573 3.101 16.489 1.00 70.88 83 PHE A N 1
ATOM 620 C CA . PHE A 1 83 ? 0.794 3.184 15.982 1.00 70.88 83 PHE A CA 1
ATOM 621 C C . PHE A 1 83 ? 1.675 3.745 17.095 1.00 70.88 83 PHE A C 1
ATOM 623 O O . PHE A 1 83 ? 1.475 4.859 17.575 1.00 70.88 83 PHE A O 1
ATOM 630 N N . GLY A 1 84 ? 2.640 2.948 17.530 1.00 66.94 84 GLY A N 1
ATOM 631 C CA . GLY A 1 84 ? 3.647 3.310 18.504 1.00 66.94 84 GLY A CA 1
ATOM 632 C C . GLY A 1 84 ? 4.862 3.837 17.768 1.00 66.94 84 GLY A C 1
ATOM 633 O O . GLY A 1 84 ? 5.248 3.336 16.713 1.00 66.94 84 GLY A O 1
ATOM 634 N N . ARG A 1 85 ? 5.495 4.870 18.309 1.00 67.88 85 ARG A N 1
ATOM 635 C CA . ARG A 1 85 ? 6.733 5.381 17.730 1.00 67.88 85 ARG A CA 1
ATOM 636 C C . ARG A 1 85 ? 7.907 4.546 18.240 1.00 67.88 85 ARG A C 1
ATOM 638 O O . ARG A 1 85 ? 8.227 4.598 19.426 1.00 67.88 85 ARG A O 1
ATOM 645 N N . ARG A 1 86 ? 8.567 3.801 17.350 1.00 68.50 86 ARG A N 1
ATOM 646 C CA . ARG A 1 86 ? 9.828 3.098 17.631 1.00 68.50 86 ARG A CA 1
ATOM 647 C C . ARG A 1 86 ? 10.950 3.820 16.885 1.00 68.50 86 ARG A C 1
ATOM 649 O O . ARG A 1 86 ? 11.192 3.593 15.699 1.00 68.50 86 ARG A O 1
ATOM 656 N N . GLY A 1 87 ? 11.591 4.764 17.575 1.00 70.62 87 GLY A N 1
ATOM 657 C CA . GLY A 1 87 ? 12.615 5.638 16.992 1.00 70.62 87 GLY A CA 1
ATOM 658 C C . GLY A 1 87 ? 12.049 6.570 15.911 1.00 70.62 87 GLY A C 1
ATOM 659 O O . GLY A 1 87 ? 11.146 7.368 16.175 1.00 70.62 87 GLY A O 1
ATOM 660 N N . LEU A 1 88 ? 12.584 6.470 14.690 1.00 66.69 88 LEU A N 1
ATOM 661 C CA . LEU A 1 88 ? 12.109 7.222 13.518 1.00 66.69 88 LEU A CA 1
ATOM 662 C C . LEU A 1 88 ? 10.938 6.542 12.790 1.00 66.69 88 LEU A C 1
ATOM 664 O O . LEU A 1 88 ? 10.357 7.140 11.890 1.00 66.69 88 LEU A O 1
ATOM 668 N N . THR A 1 89 ? 10.580 5.317 13.180 1.00 58.66 89 THR A N 1
ATOM 669 C CA . THR A 1 89 ? 9.540 4.528 12.510 1.00 58.66 89 THR A CA 1
ATOM 670 C C . THR A 1 89 ? 8.261 4.452 13.334 1.00 58.66 89 THR A C 1
ATOM 672 O O . THR A 1 89 ? 8.292 4.408 14.567 1.00 58.66 89 THR A O 1
ATOM 675 N N . TRP A 1 90 ? 7.126 4.434 12.640 1.00 66.50 90 TRP A N 1
ATOM 676 C CA . TRP A 1 90 ? 5.832 4.110 13.228 1.00 66.50 90 TRP A CA 1
ATOM 677 C C . TRP A 1 90 ? 5.631 2.604 13.136 1.00 66.50 90 TRP A C 1
ATOM 679 O O . TRP A 1 90 ? 5.685 2.030 12.052 1.00 66.50 90 TRP A O 1
ATOM 689 N N . VAL A 1 91 ? 5.436 1.966 14.283 1.00 66.44 91 VAL A N 1
ATOM 690 C CA . VAL A 1 91 ? 5.312 0.518 14.419 1.00 66.44 91 VAL A CA 1
ATOM 691 C C . VAL A 1 91 ? 3.970 0.231 15.072 1.00 66.44 91 VAL A C 1
ATOM 693 O O . VAL A 1 91 ? 3.641 0.802 16.107 1.00 66.44 91 VAL A O 1
ATOM 696 N N . THR A 1 92 ? 3.170 -0.622 14.448 1.00 73.00 92 THR A N 1
ATOM 697 C CA . THR A 1 92 ? 1.973 -1.183 15.083 1.00 73.00 92 THR A CA 1
ATOM 698 C C . THR A 1 92 ? 2.309 -2.544 15.691 1.00 73.00 92 THR A C 1
ATOM 700 O O . THR A 1 92 ? 3.384 -3.086 15.426 1.00 73.00 92 THR A O 1
ATOM 703 N N . ASP A 1 93 ? 1.415 -3.081 16.517 1.00 77.00 93 ASP A N 1
ATOM 704 C CA . ASP A 1 93 ? 1.522 -4.450 17.026 1.00 77.00 93 ASP A CA 1
ATOM 705 C C . ASP A 1 93 ? 1.735 -5.422 15.850 1.00 77.00 93 ASP A C 1
ATOM 707 O O . ASP A 1 93 ? 1.050 -5.335 14.827 1.00 77.00 93 ASP A O 1
ATOM 711 N N . GLU A 1 94 ? 2.697 -6.337 15.975 1.00 76.88 94 GLU A N 1
ATOM 712 C CA . GLU A 1 94 ? 3.053 -7.298 14.928 1.00 76.88 94 GLU A CA 1
ATOM 713 C C . GLU A 1 94 ? 1.841 -8.114 14.459 1.00 76.88 94 GLU A C 1
ATOM 715 O O . GLU A 1 94 ? 1.689 -8.371 13.262 1.00 76.88 94 GLU A O 1
ATOM 720 N N . ARG A 1 95 ? 0.921 -8.455 15.371 1.00 77.62 95 ARG A N 1
ATOM 721 C CA . ARG A 1 95 ? -0.311 -9.184 15.038 1.00 77.62 95 ARG A CA 1
ATOM 722 C C . ARG A 1 95 ? -1.233 -8.356 14.154 1.00 77.62 95 ARG A C 1
ATOM 724 O O . ARG A 1 95 ? -1.769 -8.861 13.166 1.00 77.62 95 ARG A O 1
ATOM 731 N N . VAL A 1 96 ? -1.386 -7.076 14.484 1.00 80.38 96 VAL A N 1
ATOM 732 C CA . VAL A 1 96 ? -2.197 -6.126 13.715 1.00 80.38 96 VAL A CA 1
ATOM 733 C C . VAL A 1 96 ? -1.557 -5.879 12.356 1.00 80.38 96 VAL A C 1
ATOM 735 O O . VAL A 1 96 ? -2.244 -5.942 11.338 1.00 80.38 96 VAL A O 1
ATOM 738 N N . GLY A 1 97 ? -0.239 -5.672 12.327 1.00 81.44 97 GLY A N 1
ATOM 739 C CA . GLY A 1 97 ? 0.532 -5.506 11.099 1.00 81.44 97 GLY A CA 1
ATOM 740 C C . GLY A 1 97 ? 0.383 -6.708 10.169 1.00 81.44 97 GLY A C 1
ATOM 741 O O . GLY A 1 97 ? 0.058 -6.539 8.997 1.00 81.44 97 GLY A O 1
ATOM 742 N N . ASN A 1 98 ? 0.521 -7.927 10.696 1.00 83.38 98 ASN A N 1
ATOM 743 C CA . ASN A 1 98 ? 0.338 -9.159 9.931 1.00 83.38 98 ASN A CA 1
ATOM 744 C C . ASN A 1 98 ? -1.111 -9.318 9.434 1.00 83.38 98 ASN A C 1
ATOM 746 O O . ASN A 1 98 ? -1.330 -9.666 8.276 1.00 83.38 98 ASN A O 1
ATOM 750 N N . ALA A 1 99 ? -2.117 -9.004 10.256 1.00 84.25 99 ALA A N 1
ATOM 751 C CA . ALA A 1 99 ? -3.517 -9.042 9.833 1.00 84.25 99 ALA A CA 1
ATOM 752 C C . ALA A 1 99 ? -3.813 -8.039 8.704 1.00 84.25 99 ALA A C 1
ATOM 754 O O . ALA A 1 99 ? -4.453 -8.400 7.718 1.00 84.25 99 ALA A O 1
ATOM 755 N N . VAL A 1 100 ? -3.308 -6.805 8.819 1.00 85.75 100 VAL A N 1
ATOM 756 C CA . VAL A 1 100 ? -3.427 -5.772 7.780 1.00 85.75 100 VAL A CA 1
ATOM 757 C C . VAL A 1 100 ? -2.710 -6.205 6.505 1.00 85.75 100 VAL A C 1
ATOM 759 O O . VAL A 1 100 ? -3.304 -6.123 5.436 1.00 85.75 100 VAL A O 1
ATOM 762 N N . LEU A 1 101 ? -1.478 -6.715 6.593 1.00 85.81 101 LEU A N 1
ATOM 763 C CA . LEU A 1 101 ? -0.743 -7.223 5.432 1.00 85.81 101 LEU A CA 1
ATOM 764 C C . LEU A 1 101 ? -1.515 -8.342 4.732 1.00 85.81 101 LEU A C 1
ATOM 766 O O . LEU A 1 101 ? -1.696 -8.294 3.518 1.00 85.81 101 LEU A O 1
ATOM 770 N N . ARG A 1 102 ? -2.035 -9.316 5.483 1.00 86.75 102 ARG A N 1
ATOM 771 C CA . ARG A 1 102 ? -2.841 -10.401 4.909 1.00 86.75 102 ARG A CA 1
ATOM 772 C C . ARG A 1 102 ? -4.089 -9.877 4.208 1.00 86.75 102 ARG A C 1
ATOM 774 O O . ARG A 1 102 ? -4.376 -10.289 3.085 1.00 86.75 102 ARG A O 1
ATOM 781 N N . ASP A 1 103 ? -4.788 -8.931 4.830 1.00 87.75 103 ASP A N 1
ATOM 782 C CA . ASP A 1 103 ? -5.995 -8.332 4.262 1.00 87.75 103 ASP A CA 1
ATOM 783 C C . ASP A 1 103 ? -5.681 -7.496 3.012 1.00 87.75 103 ASP A C 1
ATOM 785 O O . ASP A 1 103 ? -6.417 -7.557 2.025 1.00 87.75 103 ASP A O 1
ATOM 789 N N . VAL A 1 104 ? -4.574 -6.758 3.003 1.00 87.69 104 VAL A N 1
ATOM 790 C CA . VAL A 1 104 ? -4.153 -5.925 1.871 1.00 87.69 104 VAL A CA 1
ATOM 791 C C . VAL A 1 104 ? -3.653 -6.772 0.695 1.00 87.69 104 VAL A C 1
ATOM 793 O O . VAL A 1 104 ? -3.991 -6.4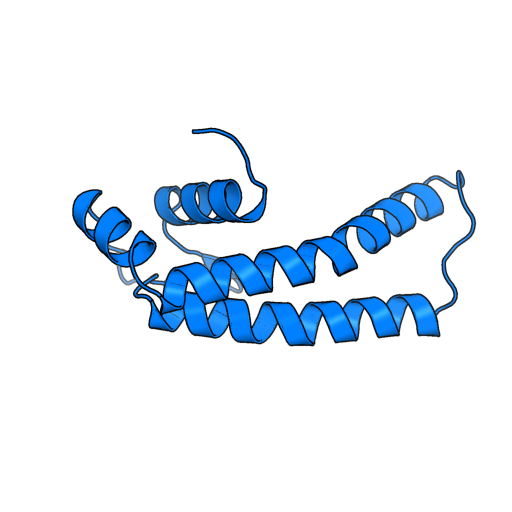65 -0.442 1.00 87.69 104 VAL A O 1
ATOM 796 N N . PHE A 1 105 ? -2.912 -7.854 0.942 1.00 85.94 105 PHE A N 1
ATOM 797 C CA . PHE A 1 105 ? -2.313 -8.693 -0.106 1.00 85.94 105 PHE A CA 1
ATOM 798 C C . PHE A 1 105 ? -3.138 -9.933 -0.478 1.00 85.94 105 PHE A C 1
ATOM 800 O O . PHE A 1 105 ? -2.658 -10.783 -1.224 1.00 8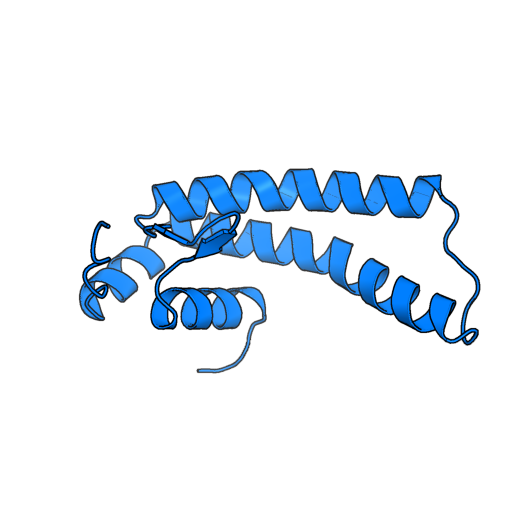5.94 105 PHE A O 1
ATOM 807 N N . TRP A 1 106 ? -4.372 -10.055 0.022 1.00 82.81 106 TRP A N 1
ATOM 808 C CA . TRP A 1 106 ? -5.227 -11.237 -0.178 1.00 82.81 106 TRP A CA 1
ATOM 809 C C . TRP A 1 106 ? -4.549 -12.563 0.210 1.00 82.81 106 TRP A C 1
ATOM 811 O O . TRP A 1 106 ? -4.879 -13.621 -0.330 1.00 82.81 106 TRP A O 1
ATOM 821 N N . LEU A 1 107 ? -3.610 -12.527 1.160 1.00 76.88 107 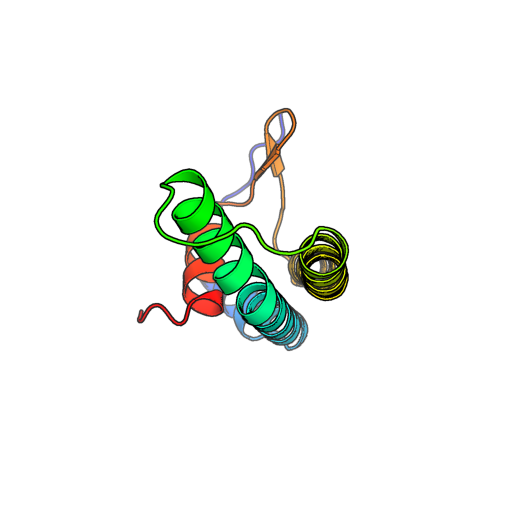LEU A N 1
ATOM 822 C CA . LEU A 1 107 ? -2.976 -13.740 1.666 1.00 76.88 107 LEU A CA 1
ATOM 823 C C . LEU A 1 107 ? -4.040 -14.513 2.454 1.00 76.88 107 LEU A C 1
ATOM 825 O O . LEU A 1 107 ? -4.663 -13.966 3.369 1.00 76.88 107 LEU A O 1
ATOM 829 N N . ARG A 1 108 ? -4.305 -15.764 2.053 1.00 63.09 108 ARG A N 1
ATOM 830 C CA . ARG A 1 108 ? -5.319 -16.605 2.709 1.00 63.09 108 ARG A CA 1
ATOM 831 C C . ARG A 1 108 ? -5.001 -16.769 4.202 1.00 63.09 108 ARG A C 1
ATOM 833 O O . ARG A 1 108 ? -3.835 -16.778 4.594 1.00 63.09 108 ARG A O 1
ATOM 840 N N . ARG A 1 109 ? -6.071 -16.851 5.002 1.00 54.94 109 ARG A N 1
ATOM 841 C CA . ARG A 1 109 ? -6.029 -17.111 6.449 1.00 54.94 109 ARG A CA 1
ATOM 842 C C . ARG A 1 109 ? -5.473 -18.490 6.754 1.00 54.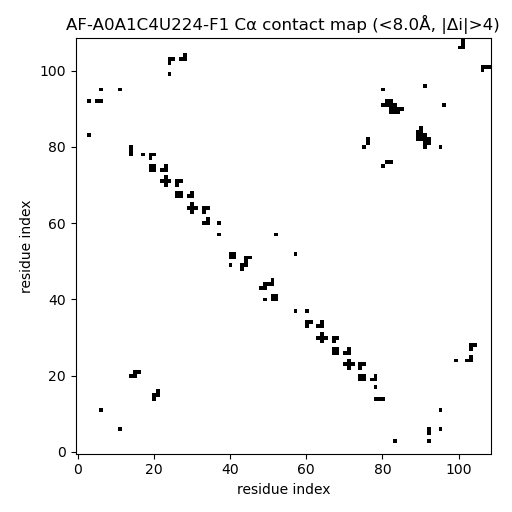94 109 ARG A C 1
ATOM 844 O O . ARG A 1 109 ? -5.842 -19.421 6.006 1.00 54.94 109 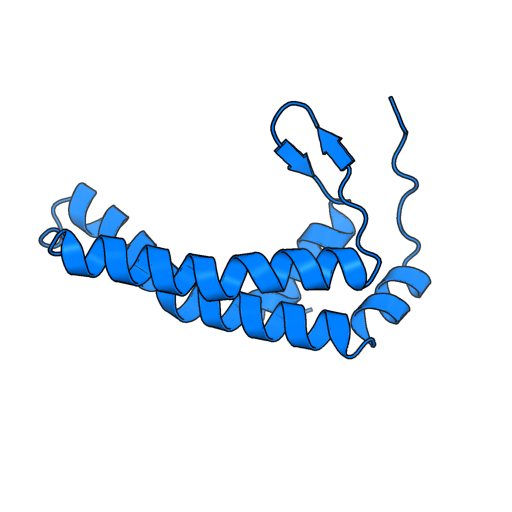ARG A O 1
#

Radius of gyration: 16.41 Å; Cα contacts (8 Å, |Δi|>4): 94; chains: 1; bounding box: 36×29×46 Å

Secondary structure (DSSP, 8-state):
----PPPPHHHHHHHHHSHHHHHHHHHHHHHHHHHHHHHHHHHHHHTTSSPPPPHHHHHHHHHHHHHHHHHHHHHHHHTT---EEETTEEE--HHHHHHHHHHHTT---

Foldseek 3Di:
DDDPDDQDVVNLVQLCPDPLLVLLLVLLLVLCVLVVVLVVQVVCCVVVNDPHDDPVSSVVSVVSSCVSNVSSVVSCVVSVFDFDDDDPDTDTDPVSVVVSVCSNVVPDD

pLDDT: mean 82.98, std 11.81, range [41.16, 94.88]

Solvent-accessible surface area (backbone atoms only — not comparable to full-atom values): 6077 Å² total; per-residue (Å²): 133,84,78,80,75,79,80,51,71,68,58,52,52,52,30,64,69,33,69,51,27,48,52,15,39,52,28,40,34,54,15,44,70,50,36,49,60,52,52,52,47,50,53,38,22,75,70,68,76,43,80,74,72,58,65,69,60,52,52,48,39,51,52,55,19,46,68,29,33,54,58,15,54,54,28,34,45,74,37,69,52,65,68,44,78,59,84,97,42,80,41,52,56,67,67,58,49,49,52,50,50,28,65,43,68,68,49,80,132

Mean predicted aligned error: 7.15 Å

Organism: NCBI:txid285665